Protein AF-A0A6N6WNZ3-F1 (afdb_monomer)

Organism: Escherichia coli (NCBI:txid562)

Nearest PDB structures (foldseek):
  5ke1-assembly2_B  TM=6.780E-01  e=1.765E-03  Shigella flexneri
  3ml3-assembly1_A  TM=6.765E-01  e=4.463E-03  Shigella flexneri
  3h09-assembly2_B  TM=7.340E-01  e=4.661E-02  Haemophilus influenzae
  2b0r-assembly1_A  TM=2.668E-01  e=2.395E-01  Cryptosporidium parvum

Radius of gyration: 14.8 Å; Cα contacts (8 Å, |Δi|>4): 377; chains: 1; bounding box: 39×33×38 Å

Sequence (143 aa):
LKGDVADILPYASSLWVGDGATFVTGADQDIQSIDAISSGTIDISDGTVLRLTGQDTSVALNASLFNGDDSVSDQLVMNGNTAGNTTVVVNSITGIGEPTSTGIKVVDFAADPTQFQNNAQFSLAGSGYVNMGAYDYTLVEDN

Foldseek 3Di:
DECAPVNADDLDDEAEQAAPGEYEDNAAHRHAEYHCARVGAYEDDDLYEYEYADYDEEYEYEWEAADAQPGRIYAYEYAAADAYEYEYEYDHPDHLDDHHPQGHHHYYYPYDVVHHHDHYHYAYPDPQW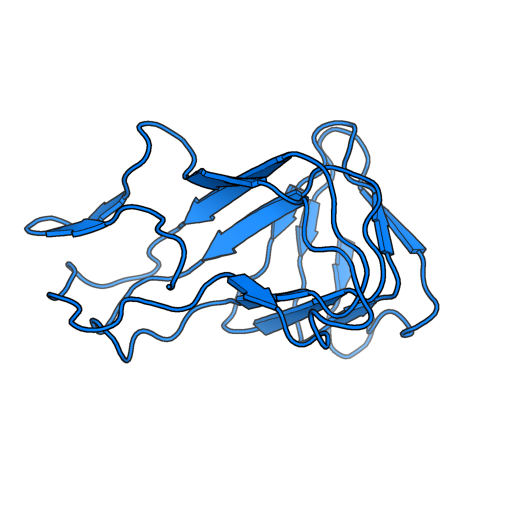DHRHPDIDHDDDDD

Secondary structure (DSSP, 8-state):
-B--TTSPPPTT-EEE--TT-EEE-SS-EEESEEE-TTT-EEE--TT-EEEES---S--EE-----SGGG----EEEE-S-EEEEEEE----SS------SS----EEE-S-TTTS-EEEEEEESTTSSEEETTEEE------

Structure (mmCIF, N/CA/C/O backbone):
data_AF-A0A6N6WNZ3-F1
#
_entry.id   AF-A0A6N6WNZ3-F1
#
loop_
_atom_site.group_PDB
_atom_site.id
_atom_site.type_symbol
_atom_site.label_atom_id
_atom_site.label_alt_id
_atom_site.label_comp_id
_atom_site.label_asym_id
_atom_site.label_entity_id
_atom_site.label_seq_id
_atom_site.pdbx_PDB_ins_code
_atom_site.Cartn_x
_atom_site.Cartn_y
_atom_site.Cartn_z
_atom_site.occupancy
_atom_site.B_iso_or_equiv
_atom_site.auth_seq_id
_atom_site.auth_comp_id
_atom_site.auth_asym_id
_atom_site.auth_atom_id
_atom_site.pdbx_PDB_model_num
ATOM 1 N N . LEU A 1 1 ? 2.891 -10.815 -15.302 1.00 82.81 1 LEU A N 1
ATOM 2 C CA . LEU A 1 1 ? 4.245 -11.210 -14.839 1.00 82.81 1 LEU A CA 1
ATOM 3 C C . LEU A 1 1 ? 4.140 -11.555 -13.359 1.00 82.81 1 LEU A C 1
ATOM 5 O O . LEU A 1 1 ? 3.363 -10.883 -12.695 1.00 82.81 1 LEU A O 1
ATOM 9 N N . LYS A 1 2 ? 4.845 -12.575 -12.859 1.00 84.56 2 LYS A N 1
ATOM 10 C CA . LYS A 1 2 ? 4.802 -12.962 -11.440 1.00 84.56 2 LYS A CA 1
ATOM 11 C C . LYS A 1 2 ? 6.222 -13.023 -10.869 1.00 84.56 2 LYS A C 1
ATOM 13 O O . LYS A 1 2 ? 7.059 -13.675 -11.481 1.00 84.56 2 LYS A O 1
ATOM 18 N N . GLY A 1 3 ? 6.486 -12.324 -9.767 1.00 77.88 3 GLY A N 1
ATOM 19 C CA . GLY A 1 3 ? 7.793 -12.251 -9.100 1.00 77.88 3 GLY A CA 1
ATOM 20 C C . GLY A 1 3 ? 8.038 -13.395 -8.110 1.00 77.88 3 GLY A C 1
ATOM 21 O O . GLY A 1 3 ? 8.374 -13.167 -6.954 1.00 77.88 3 GLY A O 1
ATOM 22 N N . ASP A 1 4 ? 7.845 -14.647 -8.520 1.00 83.31 4 ASP A N 1
ATOM 23 C CA . ASP A 1 4 ? 8.051 -15.780 -7.608 1.00 83.31 4 ASP A CA 1
ATOM 24 C C . ASP A 1 4 ? 9.523 -15.891 -7.148 1.00 83.31 4 ASP A C 1
ATOM 26 O O . ASP A 1 4 ? 10.408 -15.206 -7.649 1.00 83.31 4 ASP A O 1
ATOM 30 N N . VAL A 1 5 ? 9.834 -16.795 -6.212 1.00 73.00 5 VAL A N 1
ATOM 31 C CA . VAL A 1 5 ? 11.208 -16.981 -5.679 1.00 73.00 5 VAL A CA 1
ATOM 32 C C . VAL A 1 5 ? 12.254 -17.241 -6.780 1.00 73.00 5 VAL A C 1
ATOM 34 O O . VAL A 1 5 ? 13.430 -16.924 -6.611 1.00 73.00 5 VAL A O 1
ATOM 37 N N . ALA A 1 6 ? 11.839 -17.814 -7.913 1.00 75.94 6 ALA A N 1
ATOM 38 C CA . ALA A 1 6 ? 12.696 -18.025 -9.080 1.00 75.94 6 ALA A CA 1
ATOM 39 C C . ALA A 1 6 ? 12.898 -16.759 -9.940 1.00 75.94 6 ALA A C 1
ATOM 41 O O . ALA A 1 6 ? 13.872 -16.686 -10.684 1.00 75.94 6 ALA A O 1
ATOM 42 N N . ASP A 1 7 ? 12.008 -15.778 -9.804 1.00 77.88 7 ASP A N 1
ATOM 43 C CA . ASP A 1 7 ? 11.864 -14.583 -10.637 1.00 77.88 7 ASP A CA 1
ATOM 44 C C . ASP A 1 7 ? 11.928 -13.294 -9.791 1.00 77.88 7 ASP A C 1
ATOM 46 O O . ASP A 1 7 ? 11.251 -12.306 -10.084 1.00 77.88 7 ASP A O 1
ATOM 50 N N . ILE 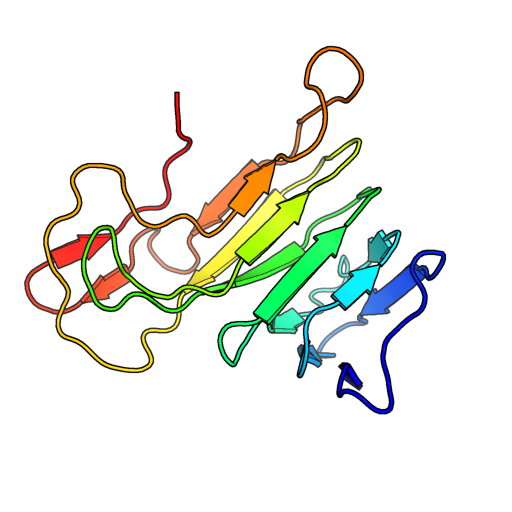A 1 8 ? 12.751 -13.290 -8.732 1.00 77.06 8 ILE A N 1
ATOM 51 C CA . ILE A 1 8 ? 13.025 -12.082 -7.940 1.00 77.06 8 ILE A CA 1
ATOM 52 C C . ILE A 1 8 ? 13.686 -11.050 -8.851 1.00 77.06 8 ILE A C 1
ATOM 54 O O . ILE A 1 8 ? 14.789 -11.265 -9.369 1.00 77.06 8 ILE A O 1
ATOM 58 N N . LEU A 1 9 ? 13.018 -9.912 -9.026 1.00 79.38 9 LEU A N 1
ATOM 59 C CA . LEU A 1 9 ? 13.578 -8.812 -9.791 1.00 79.38 9 LEU A CA 1
ATOM 60 C C . LEU A 1 9 ? 14.721 -8.170 -8.986 1.00 79.38 9 LEU A C 1
ATOM 62 O O . LEU A 1 9 ? 14.551 -7.877 -7.804 1.00 79.38 9 LEU A O 1
ATOM 66 N N . PRO A 1 10 ? 15.907 -7.958 -9.587 1.00 79.12 10 PRO A N 1
ATOM 67 C CA . PRO A 1 10 ? 17.006 -7.298 -8.895 1.00 79.12 10 PRO A CA 1
ATOM 68 C C . PRO A 1 10 ? 16.617 -5.895 -8.426 1.00 79.12 10 PRO A C 1
ATOM 70 O O . PRO A 1 10 ? 15.982 -5.162 -9.182 1.00 79.12 10 PRO A O 1
ATOM 73 N N . TYR A 1 11 ? 17.140 -5.478 -7.272 1.00 76.12 11 TYR A N 1
ATOM 74 C CA . TYR A 1 11 ? 16.967 -4.130 -6.714 1.00 76.12 11 TYR A CA 1
ATOM 75 C C . TYR A 1 11 ? 17.141 -3.001 -7.735 1.00 76.12 11 TYR A C 1
ATOM 77 O O . TYR A 1 11 ? 16.365 -2.062 -7.752 1.00 76.12 11 TYR A O 1
ATOM 85 N N . ALA A 1 12 ? 18.134 -3.085 -8.622 1.00 74.81 12 ALA A N 1
ATOM 86 C CA . ALA A 1 12 ? 18.420 -2.037 -9.607 1.00 74.81 12 ALA A CA 1
ATOM 87 C C . ALA A 1 12 ? 17.485 -2.047 -10.837 1.00 74.81 12 ALA A C 1
ATOM 89 O O . ALA A 1 12 ? 17.766 -1.376 -11.829 1.00 74.81 12 ALA A O 1
ATOM 90 N N . SER A 1 13 ? 16.425 -2.856 -10.824 1.00 79.69 13 SER A N 1
ATOM 91 C CA . SER A 1 13 ? 15.531 -3.004 -11.971 1.00 79.69 13 SER A CA 1
ATOM 92 C C . SER A 1 13 ? 14.510 -1.878 -12.027 1.00 79.69 13 SER A C 1
ATOM 94 O O . SER A 1 13 ? 13.956 -1.472 -11.008 1.00 79.69 13 SER A O 1
ATOM 96 N N . SER A 1 14 ? 14.212 -1.442 -13.247 1.00 79.62 14 SER A N 1
ATOM 97 C CA . SER A 1 14 ? 13.010 -0.675 -13.551 1.00 79.62 14 SER A CA 1
ATOM 98 C C . SER A 1 14 ? 12.039 -1.584 -14.298 1.00 79.62 14 SER A C 1
ATOM 100 O O . SER A 1 14 ? 12.420 -2.200 -15.297 1.00 79.62 14 SER A O 1
ATOM 102 N N . LEU A 1 15 ? 10.812 -1.713 -13.796 1.00 80.81 15 LEU A N 1
ATOM 103 C CA . LEU A 1 15 ? 9.771 -2.536 -14.406 1.00 80.81 15 LEU A CA 1
ATOM 104 C C . LEU A 1 15 ? 8.715 -1.645 -15.058 1.00 80.81 15 LEU A C 1
ATOM 106 O O . LEU A 1 15 ? 8.148 -0.774 -14.411 1.00 80.81 15 LEU A O 1
ATOM 110 N N . TRP A 1 16 ? 8.394 -1.915 -16.318 1.00 82.31 16 TRP A N 1
ATOM 111 C CA . TRP A 1 16 ? 7.236 -1.318 -16.975 1.00 82.31 16 TRP A CA 1
ATOM 112 C C . TRP A 1 16 ? 6.059 -2.296 -16.960 1.00 82.31 16 TRP A C 1
ATOM 114 O O . TRP A 1 16 ? 6.174 -3.427 -17.440 1.00 82.31 16 TRP A O 1
ATOM 124 N N . VAL A 1 17 ? 4.924 -1.854 -16.420 1.00 78.50 17 VAL A N 1
ATOM 125 C CA . VAL A 1 17 ? 3.651 -2.577 -16.419 1.00 78.50 17 VAL A CA 1
ATOM 126 C C . VAL A 1 17 ? 2.701 -1.846 -17.365 1.00 78.50 17 VAL A C 1
ATOM 128 O O . VAL A 1 17 ? 2.074 -0.851 -17.012 1.00 78.50 17 VAL A O 1
ATOM 131 N N . GLY A 1 18 ? 2.645 -2.334 -18.604 1.00 78.69 18 GLY A N 1
ATOM 132 C CA . GLY A 1 18 ? 1.837 -1.740 -19.669 1.00 78.69 18 GLY A CA 1
ATOM 133 C C . GLY A 1 18 ? 0.321 -1.855 -19.458 1.00 78.69 18 GLY A C 1
ATOM 134 O O . GLY A 1 18 ? -0.158 -2.471 -18.508 1.00 78.69 18 GLY A O 1
ATOM 135 N N . ASP A 1 19 ? -0.442 -1.273 -20.383 1.00 82.38 19 ASP A N 1
ATOM 136 C CA . ASP A 1 19 ? -1.910 -1.271 -20.346 1.00 82.38 19 ASP A CA 1
ATOM 137 C C . ASP A 1 19 ? -2.506 -2.683 -20.310 1.00 82.38 19 ASP A C 1
ATOM 139 O O . ASP A 1 19 ? -2.104 -3.570 -21.068 1.00 82.38 19 ASP A O 1
ATOM 143 N N . GLY A 1 20 ? -3.438 -2.894 -19.379 1.00 77.00 20 GLY A N 1
ATOM 144 C CA . GLY A 1 20 ? -4.058 -4.189 -19.096 1.00 77.00 20 GLY A CA 1
ATOM 145 C C . GLY A 1 20 ? -3.104 -5.268 -18.56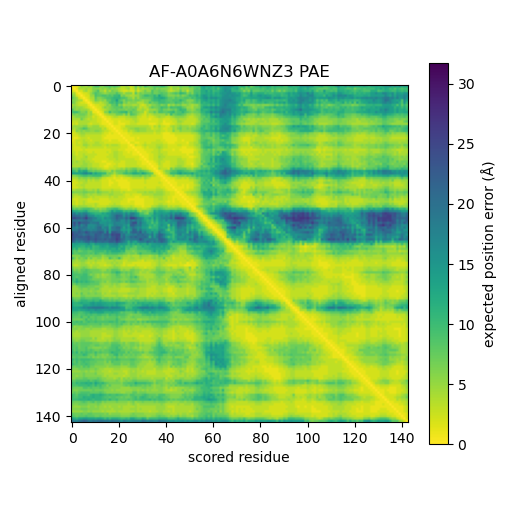7 1.00 77.00 20 GLY A C 1
ATOM 146 O O . GLY A 1 20 ? -3.531 -6.407 -18.373 1.00 77.00 20 GLY A O 1
ATOM 147 N N . ALA A 1 21 ? -1.825 -4.952 -18.339 1.00 83.12 21 ALA A N 1
ATOM 148 C CA . ALA A 1 21 ? -0.876 -5.885 -17.758 1.00 83.12 21 ALA A CA 1
ATOM 149 C C . ALA A 1 21 ? -0.975 -5.881 -16.230 1.00 83.12 21 ALA A C 1
ATOM 151 O O . ALA A 1 21 ? -1.201 -4.850 -15.594 1.00 83.12 21 ALA A O 1
ATOM 152 N N . THR A 1 22 ? -0.732 -7.050 -15.641 1.00 83.19 22 THR A N 1
ATOM 153 C CA . THR A 1 22 ? -0.646 -7.217 -14.190 1.00 83.19 22 THR A CA 1
ATOM 154 C C . THR A 1 22 ? 0.724 -7.765 -13.815 1.00 83.19 22 THR A C 1
ATOM 156 O O . THR A 1 22 ? 1.179 -8.782 -14.366 1.00 83.19 22 THR A O 1
ATOM 159 N N . PHE A 1 23 ? 1.387 -7.092 -12.879 1.00 84.69 23 PHE A N 1
ATOM 160 C CA . PHE A 1 23 ? 2.516 -7.638 -12.138 1.00 84.69 23 PHE A CA 1
ATOM 161 C C . PHE A 1 23 ? 2.023 -8.139 -10.783 1.00 84.69 23 PHE A C 1
ATOM 163 O O . PHE A 1 23 ? 1.438 -7.366 -10.039 1.00 84.69 23 PHE A O 1
ATOM 170 N N . VAL A 1 24 ? 2.248 -9.416 -10.488 1.00 85.88 24 VAL A N 1
ATOM 171 C CA . VAL A 1 24 ? 1.920 -10.039 -9.200 1.00 85.88 24 VAL A CA 1
ATOM 172 C C . VAL A 1 24 ? 3.224 -10.267 -8.447 1.00 85.88 24 VAL A C 1
ATOM 174 O O . VAL A 1 24 ? 4.152 -10.837 -9.025 1.00 85.88 24 VAL A O 1
ATOM 177 N N . THR A 1 25 ? 3.321 -9.850 -7.187 1.00 82.25 25 THR A N 1
ATOM 178 C CA . THR A 1 25 ? 4.564 -9.977 -6.410 1.00 82.25 25 THR A CA 1
ATOM 179 C C . THR A 1 25 ? 4.987 -11.427 -6.240 1.00 82.25 25 THR A C 1
ATOM 181 O O . THR A 1 25 ? 6.130 -11.715 -6.546 1.00 82.25 25 THR A O 1
ATOM 184 N N . GLY A 1 26 ? 4.107 -12.351 -5.832 1.00 83.94 26 GLY A N 1
ATOM 185 C CA . GLY A 1 26 ? 4.388 -13.798 -5.700 1.00 83.94 26 GLY A CA 1
ATOM 186 C C . GLY A 1 26 ? 5.405 -14.196 -4.610 1.00 83.94 26 GLY A C 1
ATOM 187 O O . GLY A 1 26 ? 5.341 -15.299 -4.070 1.00 83.94 26 GLY A O 1
ATOM 188 N N . ALA A 1 27 ? 6.315 -13.289 -4.265 1.00 87.19 27 ALA A N 1
ATOM 189 C CA . ALA A 1 27 ? 7.209 -13.251 -3.116 1.00 87.19 27 ALA A CA 1
ATOM 190 C C . ALA A 1 27 ? 7.560 -11.776 -2.830 1.00 87.19 27 ALA A C 1
ATOM 192 O O . ALA A 1 27 ? 7.281 -10.907 -3.659 1.00 87.19 27 ALA A O 1
ATOM 193 N N . ASP A 1 28 ? 8.205 -11.485 -1.697 1.00 89.06 28 ASP A N 1
ATOM 194 C CA . ASP A 1 28 ? 8.724 -10.140 -1.412 1.00 89.06 28 ASP A CA 1
ATOM 195 C C . ASP A 1 28 ? 9.610 -9.624 -2.556 1.00 89.06 28 ASP A C 1
ATOM 197 O O . ASP A 1 28 ? 10.534 -10.311 -2.999 1.00 89.06 28 ASP A O 1
ATOM 201 N N . GLN A 1 29 ? 9.340 -8.399 -3.009 1.00 86.31 29 GLN A N 1
ATOM 202 C CA . GLN A 1 29 ? 10.066 -7.743 -4.094 1.00 86.31 29 GLN A CA 1
ATOM 203 C C . GLN A 1 29 ? 10.762 -6.481 -3.594 1.00 86.31 29 GLN A C 1
ATOM 205 O O . GLN A 1 29 ? 10.197 -5.701 -2.826 1.00 86.31 29 GLN A O 1
ATOM 210 N N . ASP A 1 30 ? 11.974 -6.252 -4.087 1.00 87.12 30 ASP A N 1
ATOM 211 C CA . ASP A 1 30 ? 12.710 -5.005 -3.899 1.00 87.12 30 ASP A CA 1
ATOM 212 C C . ASP A 1 30 ? 13.160 -4.517 -5.276 1.00 87.12 30 ASP A C 1
ATOM 214 O O . ASP A 1 30 ? 13.956 -5.175 -5.947 1.00 87.12 30 ASP A O 1
ATOM 218 N N . ILE A 1 31 ? 12.560 -3.425 -5.745 1.00 81.69 31 ILE A N 1
ATOM 219 C CA . ILE A 1 31 ? 12.672 -2.941 -7.124 1.00 81.69 31 ILE A CA 1
ATOM 220 C C . ILE A 1 31 ? 12.956 -1.442 -7.078 1.00 81.69 31 ILE A C 1
ATOM 222 O O . ILE A 1 31 ? 12.388 -0.713 -6.270 1.00 81.69 31 ILE A O 1
ATOM 226 N N . GLN A 1 32 ? 13.821 -0.945 -7.960 1.00 79.88 32 GLN A N 1
ATOM 227 C CA . GLN A 1 32 ? 14.174 0.470 -7.960 1.00 79.88 32 GLN A CA 1
ATOM 228 C C . GLN A 1 32 ? 12.961 1.320 -8.314 1.00 79.88 32 GLN A C 1
ATOM 230 O O . GLN A 1 32 ? 12.625 2.241 -7.573 1.00 79.88 32 GLN A O 1
ATOM 235 N N . SER A 1 33 ? 12.311 1.008 -9.434 1.00 76.50 33 SER A N 1
ATOM 236 C CA . SER A 1 33 ? 11.135 1.734 -9.900 1.00 76.50 33 SER A CA 1
ATOM 237 C C . SER A 1 33 ? 10.176 0.840 -10.674 1.00 76.50 33 SER A C 1
ATOM 239 O O . SER A 1 33 ? 10.579 -0.113 -11.347 1.00 76.50 33 SER A O 1
ATOM 241 N N . ILE A 1 34 ? 8.891 1.176 -10.602 1.00 77.69 34 ILE A N 1
ATOM 242 C CA . ILE A 1 34 ? 7.857 0.595 -11.454 1.00 77.69 34 ILE A CA 1
ATOM 243 C C . ILE A 1 34 ? 7.111 1.732 -12.138 1.00 77.69 34 ILE A C 1
ATOM 245 O O . ILE A 1 34 ? 6.692 2.682 -11.481 1.00 77.69 34 ILE A O 1
ATOM 249 N N . ASP A 1 35 ? 6.946 1.616 -13.448 1.00 75.69 35 ASP A N 1
ATOM 250 C CA . ASP A 1 35 ? 6.108 2.491 -14.256 1.00 75.69 35 ASP A CA 1
ATOM 251 C C . ASP A 1 35 ? 4.827 1.739 -14.645 1.00 75.69 35 ASP A C 1
ATOM 253 O O . ASP A 1 35 ? 4.880 0.750 -15.380 1.00 75.69 35 ASP A O 1
ATOM 257 N N . ALA A 1 36 ? 3.683 2.209 -14.141 1.00 69.62 36 ALA A N 1
ATOM 258 C CA . ALA A 1 36 ? 2.355 1.664 -14.419 1.00 69.62 36 ALA A CA 1
ATOM 259 C C . ALA A 1 36 ? 1.384 2.713 -15.010 1.00 69.62 36 ALA A C 1
ATOM 261 O O . ALA A 1 36 ? 0.165 2.527 -14.968 1.00 69.62 36 ALA A O 1
ATOM 262 N N . ILE A 1 37 ? 1.897 3.813 -15.591 1.00 62.84 37 ILE A N 1
ATOM 263 C CA . ILE A 1 37 ? 1.098 4.979 -16.039 1.00 62.84 37 ILE A CA 1
ATOM 264 C C . ILE A 1 37 ? -0.014 4.667 -17.033 1.00 62.84 37 ILE A C 1
ATOM 266 O O . ILE A 1 37 ? -0.966 5.433 -17.161 1.00 62.84 37 ILE A O 1
ATOM 270 N N . SER A 1 38 ? 0.102 3.564 -17.764 1.00 64.38 38 SER A N 1
ATOM 271 C CA . SER A 1 38 ? -0.859 3.167 -18.782 1.00 64.38 38 SER A CA 1
ATOM 272 C C . SER A 1 38 ? -1.979 2.289 -18.223 1.00 64.38 38 SER A C 1
ATOM 274 O O . SER A 1 38 ? -2.465 1.438 -18.946 1.00 64.38 38 SER A O 1
ATOM 276 N N . SER A 1 39 ? -2.394 2.466 -16.965 1.00 66.06 39 SER A N 1
ATOM 277 C CA . SER A 1 39 ? -3.361 1.584 -16.273 1.00 66.06 39 SER A CA 1
ATOM 278 C C . SER A 1 39 ? -2.834 0.168 -16.003 1.00 66.06 39 SER A C 1
ATOM 280 O O . SER A 1 39 ? -3.610 -0.784 -15.886 1.00 66.06 39 SER A O 1
ATOM 282 N N . GLY A 1 40 ? -1.512 0.015 -15.898 1.00 67.19 40 GLY A N 1
ATOM 283 C CA . GLY A 1 40 ? -0.913 -1.222 -15.410 1.00 67.19 40 GLY A CA 1
ATOM 284 C C . GLY A 1 40 ? -1.336 -1.490 -13.966 1.00 67.19 40 GLY A C 1
ATOM 285 O O . GLY A 1 40 ? -1.514 -0.565 -13.175 1.00 67.19 40 GLY A O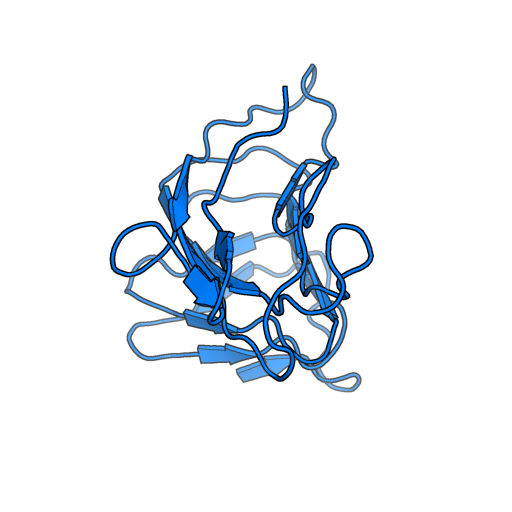 1
ATOM 286 N N . THR A 1 41 ? -1.517 -2.758 -13.608 1.00 74.00 41 THR A N 1
ATOM 287 C CA . THR A 1 41 ? -1.908 -3.154 -12.247 1.00 74.00 41 THR A CA 1
ATOM 288 C C . THR A 1 41 ? -0.743 -3.819 -11.530 1.00 74.00 41 THR A C 1
ATOM 290 O O . THR A 1 41 ? -0.097 -4.710 -12.086 1.00 74.00 41 THR A O 1
ATOM 293 N N . ILE A 1 42 ? -0.503 -3.419 -10.283 1.00 80.19 42 ILE A N 1
ATOM 294 C CA . ILE A 1 42 ? 0.394 -4.130 -9.376 1.00 80.19 42 ILE A CA 1
ATOM 295 C C . ILE A 1 42 ? -0.472 -4.833 -8.336 1.00 80.19 42 ILE A C 1
ATOM 297 O O . ILE A 1 42 ? -1.237 -4.206 -7.609 1.00 80.19 42 ILE A O 1
ATOM 301 N N . ASP A 1 43 ? -0.371 -6.150 -8.313 1.00 81.19 43 ASP A N 1
ATOM 302 C CA . ASP A 1 43 ? -1.053 -7.021 -7.376 1.00 81.19 43 ASP A CA 1
ATOM 303 C C . ASP A 1 43 ? -0.044 -7.478 -6.322 1.00 81.19 43 ASP A C 1
ATOM 305 O O . ASP A 1 43 ? 0.839 -8.296 -6.594 1.00 81.19 43 ASP A O 1
ATOM 309 N N . ILE A 1 44 ? -0.138 -6.878 -5.136 1.00 81.56 44 ILE A N 1
ATOM 310 C CA . ILE A 1 44 ? 0.573 -7.360 -3.956 1.00 81.56 44 ILE A CA 1
ATOM 311 C C . ILE A 1 44 ? -0.389 -8.306 -3.249 1.00 81.56 44 ILE A C 1
ATOM 313 O O . ILE A 1 44 ? -1.441 -7.876 -2.777 1.00 81.56 44 ILE A O 1
ATOM 317 N N . SER A 1 45 ? -0.045 -9.587 -3.250 1.00 76.94 45 SER A N 1
ATOM 318 C CA . SER A 1 45 ? -0.872 -10.655 -2.697 1.00 76.94 45 SER A CA 1
ATOM 319 C C . SER A 1 45 ? -0.041 -11.602 -1.840 1.00 76.94 45 SER A C 1
ATOM 321 O O . SER A 1 45 ? 1.190 -11.543 -1.830 1.00 76.94 45 SER A O 1
ATOM 323 N N . ASP A 1 46 ? -0.722 -12.534 -1.175 1.00 78.75 46 ASP A N 1
ATOM 324 C CA . ASP A 1 46 ? -0.115 -13.622 -0.399 1.00 78.75 46 ASP A CA 1
ATOM 325 C C . ASP A 1 46 ? 0.709 -13.157 0.821 1.00 78.75 46 ASP A C 1
ATOM 327 O O . ASP A 1 46 ? 1.556 -13.899 1.321 1.00 78.75 46 ASP A O 1
ATOM 331 N N . GLY A 1 47 ? 0.433 -11.954 1.340 1.00 77.00 47 GLY A N 1
ATOM 332 C CA . GLY A 1 47 ? 1.108 -11.386 2.509 1.00 77.00 47 GLY A CA 1
ATOM 333 C C . GLY A 1 47 ? 2.521 -10.898 2.196 1.00 77.00 47 GLY A C 1
ATOM 334 O O . GLY A 1 47 ? 3.405 -10.992 3.047 1.00 77.00 47 GLY A O 1
ATOM 335 N N . THR A 1 48 ? 2.747 -10.438 0.967 1.00 83.50 48 THR A N 1
ATOM 336 C CA . THR A 1 48 ? 4.067 -10.020 0.486 1.00 83.50 48 THR A CA 1
ATOM 337 C C . THR A 1 48 ? 4.286 -8.521 0.656 1.00 83.50 48 THR A C 1
ATOM 339 O O . THR A 1 48 ? 3.359 -7.724 0.828 1.00 83.50 48 THR A O 1
ATOM 342 N N . VAL A 1 49 ? 5.556 -8.125 0.598 1.00 83.94 49 VAL A N 1
ATOM 343 C CA . VAL A 1 49 ? 5.971 -6.723 0.620 1.00 83.94 49 VAL A CA 1
ATOM 344 C C . VAL A 1 49 ? 6.617 -6.341 -0.705 1.00 83.94 49 VAL A C 1
ATOM 346 O O . VAL A 1 49 ? 7.558 -6.993 -1.160 1.00 83.94 49 VAL A O 1
ATOM 349 N N . LEU A 1 50 ? 6.168 -5.227 -1.284 1.00 84.50 50 LEU A N 1
ATOM 350 C CA . LEU A 1 50 ? 6.859 -4.558 -2.385 1.00 84.50 50 LEU A CA 1
ATOM 351 C C . LEU A 1 50 ? 7.594 -3.325 -1.858 1.00 84.50 50 LEU A C 1
ATOM 353 O O . LEU A 1 50 ? 6.969 -2.410 -1.321 1.00 84.50 50 LEU A O 1
ATOM 357 N N . ARG A 1 51 ? 8.916 -3.284 -2.040 1.00 84.69 51 ARG A N 1
ATOM 358 C CA . ARG A 1 51 ? 9.772 -2.141 -1.698 1.00 84.69 51 ARG A CA 1
ATOM 359 C C . ARG A 1 51 ? 10.198 -1.401 -2.961 1.00 84.69 51 ARG A C 1
ATOM 361 O O . ARG A 1 51 ? 10.712 -2.027 -3.885 1.00 84.69 51 ARG A O 1
ATOM 368 N N . LEU A 1 52 ? 9.987 -0.083 -2.984 1.00 80.25 52 LEU A N 1
ATOM 369 C CA . LEU A 1 52 ? 10.377 0.806 -4.085 1.00 80.25 52 LEU A CA 1
ATOM 370 C C . LEU A 1 52 ? 11.332 1.896 -3.598 1.00 80.25 52 LEU A C 1
ATOM 372 O O . LEU A 1 52 ? 11.063 2.515 -2.573 1.00 80.25 52 LEU A O 1
ATOM 376 N N . THR A 1 53 ? 12.418 2.179 -4.327 1.00 66.38 53 THR A N 1
ATOM 377 C CA . THR A 1 53 ? 13.403 3.223 -3.941 1.00 66.38 53 THR A CA 1
ATOM 378 C C . THR A 1 53 ? 13.368 4.495 -4.782 1.00 66.38 53 THR A C 1
ATOM 380 O O . THR A 1 53 ? 13.987 5.497 -4.427 1.00 66.38 53 THR A O 1
ATOM 383 N N . GLY A 1 54 ? 12.592 4.508 -5.861 1.00 57.69 54 GLY A N 1
ATOM 384 C CA . GLY A 1 54 ? 12.262 5.713 -6.606 1.00 57.69 54 GLY A CA 1
ATOM 385 C C . GLY A 1 54 ? 10.959 5.536 -7.368 1.00 57.69 54 GLY A C 1
ATOM 386 O O . GLY A 1 54 ? 10.775 4.555 -8.086 1.00 57.69 54 GLY A O 1
ATOM 387 N N . GLN A 1 55 ? 10.050 6.496 -7.231 1.00 63.50 55 GLN A N 1
ATOM 388 C CA . GLN A 1 55 ? 8.814 6.498 -7.998 1.00 63.50 55 GLN A CA 1
ATOM 389 C C . GLN A 1 55 ? 8.599 7.865 -8.626 1.00 63.50 55 GLN A C 1
ATOM 391 O O . GLN A 1 55 ? 8.570 8.883 -7.939 1.00 63.50 55 GLN A O 1
ATOM 396 N N . ASP A 1 56 ? 8.413 7.854 -9.941 1.00 46.34 56 ASP A N 1
ATOM 397 C CA . ASP A 1 56 ? 8.053 9.028 -10.725 1.00 46.34 56 ASP A CA 1
ATOM 398 C C . ASP A 1 56 ? 6.828 8.693 -11.586 1.00 46.34 56 ASP A C 1
ATOM 400 O O . ASP A 1 56 ? 6.897 8.835 -12.801 1.00 46.34 56 ASP A O 1
ATOM 404 N N . THR A 1 57 ? 5.770 8.111 -10.975 1.00 48.12 57 THR A N 1
ATOM 405 C CA . THR A 1 57 ? 4.362 8.023 -11.461 1.00 48.12 57 THR A CA 1
ATOM 406 C C . THR A 1 57 ? 3.468 6.979 -10.741 1.00 48.12 57 THR A C 1
ATOM 408 O O . THR A 1 57 ? 3.949 6.068 -10.080 1.00 48.12 57 THR A O 1
ATOM 411 N N . SER A 1 58 ? 2.142 7.150 -10.899 1.00 46.38 58 SER A N 1
ATOM 412 C CA . SER A 1 58 ? 0.968 6.416 -10.365 1.00 46.38 58 SER A CA 1
ATOM 413 C C . SER A 1 58 ? 1.074 4.883 -10.247 1.00 46.38 58 SER A C 1
ATOM 415 O O . SER A 1 58 ? 1.334 4.207 -11.238 1.00 46.38 58 SER A O 1
ATOM 417 N N . VAL A 1 59 ? 0.744 4.325 -9.071 1.00 52.69 59 VAL A N 1
ATOM 418 C CA . VAL A 1 59 ? 0.683 2.870 -8.789 1.00 52.69 59 VAL A CA 1
ATOM 419 C C . VAL A 1 59 ? -0.742 2.442 -8.383 1.00 52.69 59 VAL A C 1
ATOM 421 O O . VAL A 1 59 ? -1.521 3.240 -7.866 1.00 52.69 59 VAL A O 1
ATOM 424 N N . ALA A 1 60 ? -1.114 1.185 -8.630 1.00 44.06 60 ALA A N 1
ATOM 425 C CA . ALA A 1 60 ? -2.290 0.543 -8.036 1.00 44.06 60 ALA A CA 1
ATOM 426 C C . ALA A 1 60 ? -1.823 -0.519 -7.029 1.00 44.06 60 ALA A C 1
ATOM 428 O O . ALA A 1 60 ? -0.857 -1.208 -7.327 1.00 44.06 60 ALA A O 1
ATOM 429 N N . LEU A 1 61 ? -2.457 -0.641 -5.860 1.00 50.03 61 LEU A N 1
ATOM 430 C CA . LEU A 1 61 ? -2.084 -1.609 -4.810 1.00 50.03 61 LEU A CA 1
ATOM 431 C C . LEU A 1 61 ? -3.269 -2.483 -4.422 1.00 50.03 61 LEU A C 1
ATOM 433 O O . LEU A 1 61 ? -4.388 -1.994 -4.493 1.00 50.03 61 LEU A O 1
ATOM 437 N N . ASN A 1 62 ? -3.018 -3.707 -3.953 1.00 44.84 62 ASN A N 1
ATOM 438 C CA . ASN A 1 62 ? -3.997 -4.570 -3.287 1.00 44.84 62 ASN A CA 1
ATOM 439 C C . ASN A 1 62 ? -3.632 -4.706 -1.796 1.00 44.84 62 ASN A C 1
ATOM 441 O O . ASN A 1 62 ? -2.450 -4.768 -1.470 1.00 44.84 62 ASN A O 1
ATOM 445 N N . ALA A 1 63 ? -4.618 -4.746 -0.894 1.00 38.69 63 ALA A N 1
ATOM 446 C CA . ALA A 1 63 ? -4.403 -5.085 0.519 1.00 38.69 63 ALA A CA 1
ATOM 447 C C . ALA A 1 63 ? -5.497 -6.009 1.073 1.00 38.69 63 ALA A C 1
ATOM 449 O O . ALA A 1 63 ? -6.643 -5.953 0.629 1.00 38.69 63 ALA A O 1
ATOM 450 N N . SER A 1 64 ? -5.148 -6.818 2.073 1.00 44.19 64 SER A N 1
ATOM 451 C CA . SER A 1 64 ? -6.022 -7.764 2.780 1.00 44.19 64 SER A CA 1
ATOM 452 C C . SER A 1 64 ? -6.309 -7.272 4.213 1.00 44.19 64 SER A C 1
ATOM 454 O O . SER A 1 64 ? -5.375 -6.925 4.928 1.00 44.19 64 SER A O 1
ATOM 456 N N . LEU A 1 65 ? -7.584 -7.214 4.645 1.00 48.00 65 LEU A N 1
ATOM 457 C CA . LEU A 1 65 ? -8.019 -6.658 5.952 1.00 48.00 65 LEU A CA 1
ATOM 458 C C . LEU A 1 65 ? -8.821 -7.687 6.782 1.00 48.00 65 LEU A C 1
ATOM 460 O O . LEU A 1 65 ? -9.900 -8.087 6.341 1.00 48.00 65 LEU A O 1
ATOM 464 N N . PHE A 1 66 ? -8.332 -8.117 7.959 1.00 48.03 66 PHE A N 1
ATOM 465 C CA . PHE A 1 66 ? -8.835 -9.327 8.651 1.00 48.03 66 PHE A CA 1
ATOM 466 C C . PHE A 1 66 ? -8.995 -9.286 10.189 1.00 48.03 66 PHE A C 1
ATOM 468 O O . PHE A 1 66 ? -10.016 -9.760 10.671 1.00 48.03 66 PHE A O 1
ATOM 475 N N . ASN A 1 67 ? -8.029 -8.780 10.965 1.00 54.75 67 ASN A N 1
ATOM 476 C CA . ASN A 1 67 ? -7.933 -8.912 12.436 1.00 54.75 67 ASN A CA 1
ATOM 477 C C . ASN A 1 67 ? -7.810 -7.553 13.163 1.00 54.75 67 ASN A C 1
ATOM 479 O O . ASN A 1 67 ? -6.961 -7.388 14.040 1.00 54.75 67 ASN A O 1
ATOM 483 N N . GLY A 1 68 ? -8.575 -6.537 12.755 1.00 67.06 68 GLY A N 1
ATOM 484 C CA . GLY A 1 68 ? -8.435 -5.195 13.337 1.00 67.06 68 GLY A CA 1
ATOM 485 C C . GLY A 1 68 ? -7.019 -4.658 13.112 1.00 67.06 68 GLY A C 1
ATOM 486 O O . GLY A 1 68 ? -6.505 -4.786 12.003 1.00 67.06 68 GLY A O 1
ATOM 487 N N . ASP A 1 69 ? -6.375 -4.097 14.137 1.00 77.44 69 ASP A N 1
ATOM 488 C CA . ASP A 1 69 ? -5.002 -3.565 14.028 1.00 77.44 69 ASP A CA 1
ATOM 489 C C . ASP A 1 69 ? -3.954 -4.651 13.701 1.00 77.44 69 ASP A C 1
ATOM 491 O O . ASP A 1 69 ? -2.967 -4.371 13.025 1.00 77.44 69 ASP A O 1
ATOM 495 N N . ASP A 1 70 ? -4.200 -5.905 14.099 1.00 78.50 70 ASP A N 1
ATOM 496 C CA . ASP A 1 70 ? -3.313 -7.054 13.850 1.00 78.50 70 ASP A CA 1
ATOM 497 C C . ASP A 1 70 ? -3.635 -7.768 12.521 1.00 78.50 70 ASP A C 1
ATOM 499 O O . ASP A 1 70 ? -3.243 -8.920 12.287 1.00 78.50 70 ASP A O 1
ATOM 503 N N . SER A 1 71 ? -4.410 -7.122 11.641 1.00 78.31 71 SER A N 1
ATOM 504 C CA . SER A 1 71 ? -4.679 -7.648 10.303 1.00 78.31 71 SER A CA 1
ATOM 505 C C . SER A 1 71 ? -3.372 -7.861 9.556 1.00 78.31 71 SER A C 1
ATOM 507 O O . SER A 1 71 ? -2.605 -6.923 9.355 1.00 78.31 71 SER A O 1
ATOM 509 N N . VAL A 1 72 ? -3.156 -9.083 9.072 1.00 77.56 72 VAL A N 1
ATOM 510 C CA . VAL A 1 72 ? -2.096 -9.327 8.095 1.00 77.56 72 VAL A CA 1
ATOM 511 C C . VAL A 1 72 ? -2.528 -8.701 6.773 1.00 77.56 72 VAL A C 1
ATOM 513 O O . VAL A 1 72 ? -3.528 -9.119 6.181 1.00 77.56 72 VAL A O 1
ATOM 516 N N . SER A 1 73 ? -1.762 -7.710 6.333 1.00 79.75 73 SER A N 1
ATOM 517 C CA . SER A 1 73 ? -1.937 -6.998 5.076 1.00 79.75 73 SER A CA 1
ATOM 518 C C . SER A 1 73 ? -0.681 -7.105 4.219 1.00 79.75 73 SER A C 1
ATOM 520 O O . SER A 1 73 ? 0.450 -7.103 4.712 1.00 79.75 73 SER A O 1
ATOM 522 N N . ASP A 1 74 ? -0.903 -7.154 2.913 1.00 82.62 74 ASP A N 1
ATOM 523 C CA . ASP A 1 74 ? 0.104 -6.790 1.928 1.00 82.62 74 ASP A CA 1
ATOM 524 C C . ASP A 1 74 ? 0.500 -5.314 2.104 1.00 82.62 74 ASP A C 1
ATOM 526 O O . ASP A 1 74 ? -0.331 -4.476 2.477 1.00 82.62 74 ASP A O 1
ATOM 530 N N . GLN A 1 75 ? 1.773 -4.991 1.855 1.00 85.62 75 GLN A N 1
ATOM 531 C CA . GLN A 1 75 ? 2.299 -3.639 2.065 1.00 85.62 75 GLN A CA 1
ATOM 532 C C . GLN A 1 75 ? 3.099 -3.129 0.868 1.00 85.62 75 GLN A C 1
ATOM 534 O O . GLN A 1 75 ? 4.013 -3.795 0.372 1.00 85.62 75 GLN A O 1
ATOM 539 N N . LEU A 1 76 ? 2.809 -1.886 0.472 1.00 84.62 76 LEU A N 1
ATOM 540 C CA . LEU A 1 76 ? 3.726 -1.073 -0.321 1.00 84.62 76 LEU A CA 1
ATOM 541 C C . LEU A 1 76 ? 4.632 -0.280 0.615 1.00 84.62 76 LEU A C 1
ATOM 543 O O . LEU A 1 76 ? 4.151 0.518 1.415 1.00 84.62 76 LEU A O 1
ATOM 547 N N . VAL A 1 77 ? 5.941 -0.434 0.456 1.00 86.19 77 VAL A N 1
ATOM 548 C CA . VAL A 1 77 ? 6.933 0.333 1.206 1.00 86.19 77 VAL A CA 1
ATOM 549 C C . VAL A 1 77 ? 7.724 1.219 0.255 1.00 86.19 77 VAL A C 1
ATOM 551 O O . VAL A 1 77 ? 8.385 0.751 -0.672 1.00 86.19 77 VAL A O 1
ATOM 554 N N . MET A 1 78 ? 7.688 2.514 0.529 1.00 82.56 78 MET A N 1
ATOM 555 C CA . MET A 1 78 ? 8.338 3.556 -0.247 1.00 82.56 78 MET A CA 1
ATOM 556 C C . MET A 1 78 ? 9.621 4.013 0.447 1.00 82.56 78 MET A C 1
ATOM 558 O O . MET A 1 78 ? 9.604 4.457 1.594 1.00 82.56 78 MET A O 1
ATOM 562 N N . ASN A 1 79 ? 10.749 3.921 -0.246 1.00 78.88 79 ASN A N 1
ATOM 563 C CA . ASN A 1 79 ? 12.084 4.181 0.284 1.00 78.88 79 ASN A CA 1
ATOM 564 C C . ASN A 1 79 ? 12.889 5.116 -0.641 1.00 78.88 79 ASN A C 1
ATOM 566 O O . ASN A 1 79 ? 13.999 4.804 -1.069 1.00 78.88 79 ASN A O 1
ATOM 570 N N . GLY A 1 80 ? 12.297 6.265 -0.974 1.00 77.81 80 GLY A N 1
ATOM 571 C CA . GLY A 1 80 ? 12.935 7.342 -1.728 1.00 77.81 80 GLY A CA 1
ATOM 572 C C . GLY A 1 80 ? 11.972 8.492 -2.012 1.00 77.81 80 GLY A C 1
ATOM 573 O O . GLY A 1 80 ? 10.973 8.650 -1.313 1.00 77.81 80 GLY A O 1
ATOM 574 N N . ASN A 1 81 ? 12.266 9.288 -3.045 1.00 75.69 81 ASN A N 1
ATOM 575 C CA . ASN A 1 81 ? 11.344 10.328 -3.507 1.00 75.69 81 ASN A CA 1
ATOM 576 C C . ASN A 1 81 ? 10.089 9.696 -4.124 1.00 75.69 81 ASN A C 1
ATOM 578 O O . ASN A 1 81 ? 10.194 8.749 -4.910 1.00 75.69 81 ASN A O 1
ATOM 582 N N . THR A 1 82 ? 8.924 10.249 -3.793 1.00 76.44 82 THR A N 1
ATOM 583 C CA . THR A 1 82 ? 7.620 9.767 -4.260 1.00 76.44 82 THR A CA 1
ATOM 584 C C . THR A 1 82 ? 6.776 10.926 -4.790 1.00 76.44 82 THR A C 1
ATOM 586 O O . THR A 1 82 ? 6.800 12.034 -4.249 1.00 76.44 82 THR A O 1
ATOM 589 N N . ALA A 1 83 ? 6.012 10.681 -5.854 1.00 75.38 83 ALA A N 1
ATOM 590 C CA . ALA A 1 83 ? 5.094 11.652 -6.441 1.00 75.38 83 ALA A CA 1
ATOM 591 C C . ALA A 1 83 ? 3.956 10.956 -7.204 1.00 75.38 83 ALA A C 1
ATOM 593 O O . ALA A 1 83 ? 4.055 9.786 -7.575 1.00 75.38 83 ALA A O 1
ATOM 594 N N . GLY A 1 84 ? 2.888 11.706 -7.485 1.00 74.62 84 GLY A N 1
ATOM 595 C CA . GLY A 1 84 ? 1.747 11.236 -8.275 1.00 74.62 84 GLY A CA 1
ATOM 596 C C . GLY A 1 84 ? 0.621 10.641 -7.432 1.00 74.62 84 GLY A C 1
ATOM 597 O O . GLY A 1 84 ? 0.642 10.694 -6.206 1.00 74.62 84 GLY A O 1
ATOM 598 N N . ASN A 1 85 ? -0.400 10.113 -8.101 1.00 75.50 85 ASN A N 1
ATOM 599 C CA . ASN A 1 85 ? -1.600 9.578 -7.462 1.00 75.50 85 ASN A CA 1
ATOM 600 C C . ASN A 1 85 ? -1.597 8.053 -7.534 1.00 75.50 85 ASN A C 1
ATOM 602 O O . ASN A 1 85 ? -1.412 7.505 -8.609 1.00 75.50 85 ASN A O 1
ATOM 606 N N . THR A 1 86 ? -1.865 7.380 -6.424 1.00 76.31 86 THR A N 1
ATOM 607 C CA . THR A 1 86 ? -1.980 5.924 -6.331 1.00 76.31 86 THR A CA 1
ATOM 608 C C . THR A 1 86 ? -3.402 5.572 -5.913 1.00 76.31 86 THR A C 1
ATOM 610 O O . THR A 1 86 ? -3.932 6.116 -4.940 1.00 76.31 86 THR A O 1
ATOM 613 N N . THR A 1 87 ? -4.039 4.659 -6.648 1.00 78.62 87 THR A N 1
ATOM 614 C CA . THR A 1 87 ? -5.341 4.103 -6.250 1.00 78.62 87 THR A CA 1
ATOM 615 C C . THR A 1 87 ? -5.118 2.769 -5.550 1.00 78.62 87 THR A C 1
ATOM 617 O O . THR A 1 87 ? -4.654 1.808 -6.154 1.00 78.62 87 THR A O 1
ATOM 620 N N . VAL A 1 88 ? -5.445 2.705 -4.267 1.00 81.00 88 VAL A N 1
ATOM 621 C CA . VAL A 1 88 ? -5.338 1.506 -3.441 1.00 81.00 88 VAL A CA 1
ATOM 622 C C . VAL A 1 88 ? -6.650 0.742 -3.541 1.00 81.00 88 VAL A C 1
ATOM 624 O O . VAL A 1 88 ? -7.700 1.214 -3.113 1.00 81.00 88 VAL A O 1
ATOM 627 N N . VAL A 1 89 ? -6.601 -0.440 -4.131 1.00 80.12 89 VAL A N 1
ATOM 628 C CA . VAL A 1 89 ? -7.656 -1.443 -4.048 1.00 80.12 89 VAL A CA 1
ATOM 629 C C . VAL A 1 89 ? -7.385 -2.283 -2.806 1.00 80.12 89 VAL A C 1
ATOM 631 O O . VAL A 1 89 ? -6.250 -2.537 -2.421 1.00 80.12 89 VAL A O 1
ATOM 634 N N . VAL A 1 90 ? -8.435 -2.698 -2.120 1.00 80.88 90 VAL A N 1
ATOM 635 C CA . VAL A 1 90 ? -8.305 -3.522 -0.925 1.00 80.88 90 VAL A CA 1
ATOM 636 C C . VAL A 1 90 ? -9.297 -4.657 -1.063 1.00 80.88 90 VAL A C 1
ATOM 638 O O . VAL A 1 90 ? -10.505 -4.435 -1.127 1.00 80.88 90 VAL A O 1
ATOM 641 N N . ASN A 1 91 ? -8.767 -5.870 -1.157 1.00 76.50 91 ASN A N 1
ATOM 642 C CA . ASN A 1 91 ? -9.528 -7.091 -1.331 1.00 76.50 91 ASN A CA 1
ATOM 643 C C . ASN A 1 91 ? -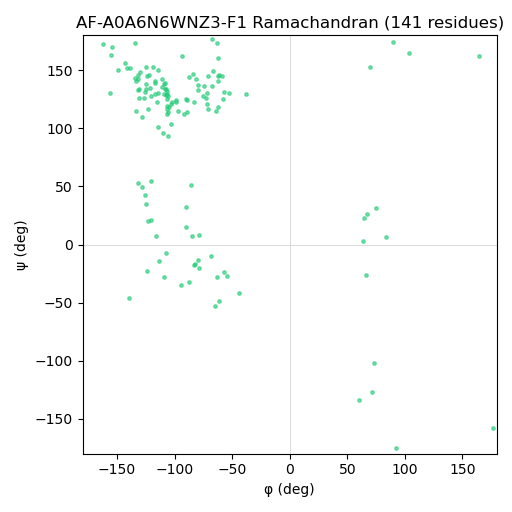9.500 -7.857 -0.012 1.00 76.50 91 ASN A C 1
ATOM 645 O O . ASN A 1 91 ? -8.464 -8.377 0.395 1.00 76.50 91 ASN A O 1
ATOM 649 N N . SER A 1 92 ? -10.644 -7.968 0.658 1.00 73.25 92 SER A N 1
ATOM 650 C CA . SER A 1 92 ? -10.733 -8.882 1.792 1.00 73.25 92 SER A CA 1
ATOM 651 C C . SER A 1 92 ? -10.761 -10.327 1.300 1.00 73.25 92 SER A C 1
ATOM 653 O O . SER A 1 92 ? -11.588 -10.696 0.466 1.00 73.25 92 SER A O 1
ATOM 655 N N . ILE A 1 93 ? -9.847 -11.142 1.819 1.00 67.50 93 ILE A N 1
ATOM 656 C CA . ILE A 1 93 ? -9.745 -12.564 1.481 1.00 67.50 93 ILE A CA 1
ATOM 657 C C . ILE A 1 93 ? -10.662 -13.396 2.417 1.00 67.50 93 ILE A C 1
ATOM 659 O O . ILE A 1 93 ? -11.236 -14.388 1.973 1.00 67.50 93 ILE A O 1
ATOM 663 N N . THR A 1 94 ? -10.868 -12.979 3.679 1.00 68.88 94 THR A N 1
ATOM 664 C CA . THR A 1 94 ? -11.816 -13.507 4.688 1.00 68.88 94 THR A CA 1
ATOM 665 C C . THR A 1 94 ? -12.029 -12.478 5.828 1.00 68.88 94 THR A C 1
ATOM 667 O O . THR A 1 94 ? -11.324 -11.477 5.906 1.00 68.88 94 THR A O 1
ATOM 670 N N . GLY A 1 95 ? -12.972 -12.737 6.745 1.00 67.44 95 GLY A N 1
ATOM 671 C CA . GLY A 1 95 ? -13.259 -11.884 7.909 1.00 67.44 95 GLY A CA 1
ATOM 672 C C . GLY A 1 95 ? -14.523 -11.037 7.735 1.00 67.44 95 GLY A C 1
ATOM 673 O O . GLY A 1 95 ? -15.060 -10.915 6.638 1.00 67.44 95 GLY A O 1
ATOM 674 N N . ILE A 1 96 ? -15.034 -10.485 8.837 1.00 76.50 96 ILE A N 1
ATOM 675 C CA . ILE A 1 96 ? -16.219 -9.599 8.863 1.00 76.50 96 ILE A CA 1
ATOM 676 C C . ILE A 1 96 ? -15.881 -8.214 9.432 1.00 76.50 96 ILE A C 1
ATOM 678 O O . ILE A 1 96 ? -16.760 -7.526 9.942 1.00 76.50 96 ILE A O 1
ATOM 682 N N . GLY A 1 97 ? -14.597 -7.847 9.395 1.00 78.12 97 GLY A N 1
ATOM 683 C CA . GLY A 1 97 ? -14.079 -6.629 10.009 1.00 78.12 97 GLY A CA 1
ATOM 684 C C . GLY A 1 97 ? -14.076 -6.657 11.544 1.00 78.12 97 GLY A C 1
ATOM 685 O O . GLY A 1 97 ? -14.881 -7.323 12.191 1.00 78.12 97 GLY A O 1
ATOM 686 N N . GLU A 1 98 ? -13.155 -5.890 12.116 1.00 85.94 98 GLU A N 1
ATOM 687 C CA . GLU A 1 98 ? -13.026 -5.573 13.540 1.00 85.94 98 GLU A CA 1
ATOM 688 C C . GLU A 1 98 ? -12.603 -4.103 13.723 1.00 85.94 98 GLU A C 1
ATOM 690 O O . GLU A 1 98 ? -11.933 -3.536 12.852 1.00 85.94 98 GLU A O 1
ATOM 695 N N . PRO A 1 99 ? -12.966 -3.449 14.838 1.00 88.44 99 PRO A N 1
ATOM 696 C CA . PRO A 1 99 ? -12.551 -2.074 15.078 1.00 88.44 99 PRO A CA 1
ATOM 697 C C . PRO A 1 99 ? -11.022 -1.973 15.180 1.00 88.44 99 PRO A C 1
ATOM 699 O O . PRO A 1 99 ? -10.373 -2.822 15.786 1.00 88.44 99 PRO A O 1
ATOM 702 N N . THR A 1 100 ? -10.463 -0.904 14.619 1.00 89.56 100 THR A N 1
ATOM 703 C CA . THR A 1 100 ? -9.030 -0.576 14.674 1.00 89.56 100 THR A CA 1
ATOM 704 C C . THR A 1 100 ? -8.799 0.625 15.585 1.00 89.56 100 THR A C 1
ATOM 706 O O . THR A 1 100 ? -9.559 1.594 15.520 1.00 89.56 100 THR A O 1
ATOM 709 N N . SER A 1 101 ? -7.750 0.597 16.403 1.00 89.94 101 SER A N 1
ATOM 710 C CA . SER A 1 101 ? -7.288 1.742 17.191 1.00 89.94 101 SER A CA 1
ATOM 711 C C . SER A 1 101 ? -6.189 2.533 16.483 1.00 89.94 101 SER A C 1
ATOM 713 O O . SER A 1 101 ? -6.131 3.749 16.650 1.00 89.94 101 SER A O 1
ATOM 715 N N . THR A 1 102 ? -5.311 1.861 15.739 1.00 88.56 102 THR A N 1
ATOM 716 C CA . THR A 1 102 ? -4.189 2.472 15.002 1.00 88.56 102 THR A CA 1
ATOM 717 C C . THR A 1 102 ? -4.354 2.356 13.492 1.00 88.56 102 THR A C 1
ATOM 719 O O . THR A 1 102 ? -3.677 3.049 12.743 1.00 88.56 102 THR A O 1
ATOM 722 N N . GLY A 1 103 ? -5.275 1.507 13.040 1.00 89.81 103 GLY A N 1
ATOM 723 C CA . GLY A 1 103 ? -5.479 1.227 11.628 1.00 89.81 103 GLY A CA 1
ATOM 724 C C . GLY A 1 103 ? -4.613 0.065 11.153 1.00 89.81 103 GLY A C 1
ATOM 725 O O . GLY A 1 103 ? -3.786 -0.475 11.885 1.00 89.81 103 GLY A O 1
ATOM 726 N N . ILE A 1 104 ? -4.830 -0.322 9.898 1.00 87.44 104 ILE A N 1
ATOM 727 C CA . ILE A 1 104 ? -4.111 -1.410 9.234 1.00 87.44 104 ILE A CA 1
ATOM 728 C C . ILE A 1 104 ? -3.118 -0.773 8.273 1.00 87.44 104 ILE A C 1
ATOM 730 O O . ILE A 1 104 ? -3.516 -0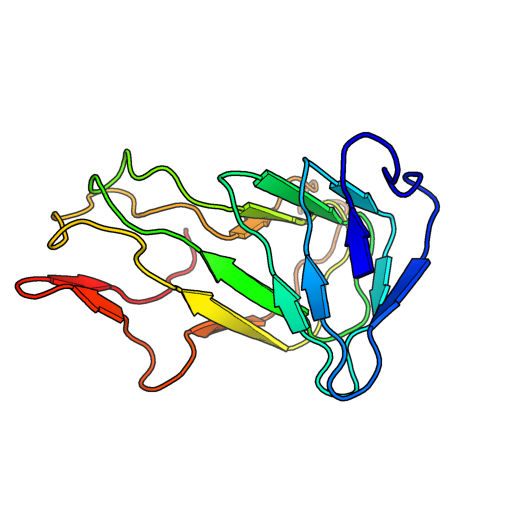.066 7.344 1.00 87.44 104 ILE A O 1
ATOM 734 N N . LYS A 1 105 ? -1.824 -1.010 8.488 1.00 88.19 105 LYS A N 1
ATOM 735 C CA . LYS A 1 105 ? -0.784 -0.445 7.628 1.00 88.19 105 LYS A CA 1
ATOM 736 C C . LYS A 1 105 ? -0.799 -1.141 6.264 1.00 88.19 105 LYS A C 1
ATOM 738 O O . LYS A 1 105 ? -0.621 -2.351 6.175 1.00 88.19 105 LYS A O 1
ATOM 743 N N . VAL A 1 106 ? -1.005 -0.364 5.204 1.00 86.38 106 VAL A N 1
ATOM 744 C CA . VAL A 1 106 ? -1.019 -0.843 3.804 1.00 86.38 106 VAL A CA 1
ATOM 745 C C . VAL A 1 106 ? -0.014 -0.102 2.918 1.00 86.38 106 VAL A C 1
ATOM 747 O O . VAL A 1 106 ? 0.437 -0.625 1.900 1.00 86.38 106 VAL A O 1
ATOM 750 N N . VAL A 1 107 ? 0.370 1.108 3.327 1.00 87.50 107 VAL A N 1
ATOM 751 C CA . VAL A 1 107 ? 1.417 1.920 2.707 1.00 87.50 107 VAL A CA 1
ATOM 752 C C . VAL A 1 107 ? 2.346 2.399 3.815 1.00 87.50 107 VAL A C 1
ATOM 754 O O . VAL A 1 107 ? 1.874 2.858 4.854 1.00 87.50 107 VAL A O 1
ATOM 757 N N . ASP A 1 108 ? 3.651 2.290 3.592 1.00 89.06 108 ASP A N 1
ATOM 758 C CA . ASP A 1 108 ? 4.679 2.763 4.514 1.00 89.06 108 ASP A CA 1
ATOM 759 C C . ASP A 1 108 ? 5.720 3.616 3.794 1.00 89.06 108 ASP A C 1
ATOM 761 O O . ASP A 1 108 ? 6.056 3.359 2.635 1.00 89.06 108 ASP A O 1
ATOM 765 N N . PHE A 1 109 ? 6.285 4.588 4.505 1.00 86.62 109 PHE A N 1
ATOM 766 C CA . PHE A 1 109 ? 7.413 5.386 4.032 1.00 86.62 109 PHE A CA 1
ATOM 767 C C . PHE A 1 109 ? 8.626 5.095 4.909 1.00 86.62 109 PHE A C 1
ATOM 769 O O . PHE A 1 109 ? 8.745 5.597 6.021 1.00 86.62 109 PHE A O 1
ATOM 776 N N . ALA A 1 110 ? 9.534 4.266 4.398 1.00 87.50 110 ALA A N 1
ATOM 777 C CA . ALA A 1 110 ? 10.766 3.902 5.091 1.00 87.50 110 ALA A CA 1
ATOM 778 C C . ALA A 1 110 ? 11.880 4.952 4.920 1.00 87.50 110 ALA A C 1
ATOM 780 O O . ALA A 1 110 ? 12.859 4.936 5.668 1.00 87.50 110 ALA A O 1
ATOM 781 N N . ALA A 1 111 ? 11.751 5.844 3.933 1.00 81.69 111 ALA A N 1
ATOM 782 C CA . ALA A 1 111 ? 12.736 6.885 3.666 1.00 81.69 111 ALA A CA 1
ATOM 783 C C . ALA A 1 111 ? 12.747 7.982 4.742 1.00 81.69 111 ALA A C 1
ATOM 785 O O . ALA A 1 111 ? 11.706 8.389 5.250 1.00 81.69 111 ALA A O 1
ATOM 786 N N . ASP A 1 112 ? 13.940 8.514 5.027 1.00 85.19 112 ASP A N 1
ATOM 787 C CA . ASP A 1 112 ? 14.120 9.676 5.902 1.00 85.19 112 ASP A CA 1
ATOM 788 C C . ASP A 1 112 ? 13.446 10.920 5.279 1.00 85.19 112 ASP A C 1
ATOM 790 O O . ASP A 1 112 ? 13.908 11.398 4.233 1.00 85.19 112 ASP A O 1
ATOM 794 N N . PRO A 1 113 ? 12.398 11.490 5.909 1.00 83.44 113 PRO A N 1
ATOM 795 C CA . PRO A 1 113 ? 11.656 12.619 5.348 1.00 83.44 113 PRO A CA 1
ATOM 796 C C . PRO A 1 113 ? 12.478 13.917 5.298 1.00 83.44 113 PRO A C 1
ATOM 798 O O . PRO A 1 113 ? 12.054 14.894 4.685 1.00 83.44 113 PRO A O 1
ATOM 801 N N . THR A 1 114 ? 13.660 13.963 5.925 1.00 88.56 114 THR A N 1
ATOM 802 C CA . THR A 1 114 ? 14.589 15.099 5.808 1.00 88.56 114 THR A CA 1
ATOM 803 C C . THR A 1 114 ? 15.465 15.029 4.555 1.00 88.56 114 THR A C 1
ATOM 805 O O . THR A 1 114 ? 16.031 16.044 4.144 1.00 88.56 114 THR A O 1
ATOM 808 N N . GLN A 1 115 ? 15.571 13.846 3.942 1.00 85.19 115 GLN A N 1
ATOM 809 C CA . GLN A 1 115 ? 16.398 13.585 2.761 1.00 85.19 115 GLN A CA 1
ATOM 810 C C . GLN A 1 115 ? 15.565 13.362 1.500 1.00 85.19 115 GLN A C 1
ATOM 812 O O . GLN A 1 115 ? 16.034 13.657 0.400 1.00 85.19 115 GLN A O 1
ATOM 817 N N . PHE A 1 116 ? 14.341 12.860 1.658 1.00 80.56 116 PHE A N 1
ATOM 818 C CA . PHE A 1 116 ? 13.474 12.467 0.558 1.00 80.56 116 PHE A CA 1
ATOM 819 C C . PHE A 1 116 ? 12.126 13.178 0.619 1.00 80.56 116 PHE A C 1
ATOM 821 O O . PHE A 1 116 ? 11.580 13.451 1.685 1.00 80.56 116 PHE A O 1
ATOM 828 N N . GLN A 1 117 ? 11.593 13.481 -0.559 1.00 81.38 117 GLN A N 1
ATOM 829 C CA . GLN A 1 117 ? 10.302 14.127 -0.732 1.00 81.38 117 GLN A CA 1
ATOM 830 C C . GLN A 1 117 ? 9.196 13.082 -0.843 1.00 81.38 117 GLN A C 1
ATOM 832 O O . GLN A 1 117 ? 9.248 12.218 -1.718 1.00 81.38 117 GLN A O 1
ATOM 837 N N . ASN A 1 118 ? 8.184 13.194 0.016 1.00 79.81 118 ASN A N 1
ATOM 838 C CA . ASN A 1 118 ? 6.968 12.403 -0.076 1.00 79.81 118 ASN A CA 1
ATOM 839 C C . ASN A 1 118 ? 5.816 13.272 -0.592 1.00 79.81 118 ASN A C 1
ATOM 841 O O . ASN A 1 118 ? 5.164 13.980 0.173 1.00 79.81 118 ASN A O 1
ATOM 845 N N . ASN A 1 119 ? 5.605 13.261 -1.906 1.00 80.69 119 ASN A N 1
ATOM 846 C CA . ASN A 1 119 ? 4.541 14.012 -2.575 1.00 80.69 119 ASN A CA 1
ATOM 847 C C . ASN A 1 119 ? 3.518 13.094 -3.256 1.00 80.69 119 ASN A C 1
ATOM 849 O O . ASN A 1 119 ? 2.650 13.580 -3.987 1.00 80.69 119 ASN A O 1
ATOM 853 N N . ALA A 1 120 ? 3.614 11.780 -3.048 1.00 78.62 120 ALA A N 1
ATOM 854 C CA . ALA A 1 120 ? 2.603 10.847 -3.514 1.00 78.62 120 ALA A CA 1
ATOM 855 C C . ALA A 1 120 ? 1.275 11.066 -2.771 1.00 78.62 120 ALA A C 1
ATOM 857 O O . ALA A 1 120 ? 1.236 11.497 -1.621 1.00 78.62 120 ALA A O 1
ATOM 858 N N . GLN A 1 121 ? 0.171 10.795 -3.453 1.00 83.81 121 GLN A N 1
ATOM 859 C CA . GLN A 1 121 ? -1.186 10.915 -2.934 1.00 83.81 121 GLN A CA 1
ATOM 860 C C . GLN A 1 121 ? -1.887 9.578 -3.103 1.00 83.81 121 GLN A C 1
ATOM 862 O O . GLN A 1 121 ? -1.833 8.992 -4.181 1.00 83.81 121 GLN A O 1
ATOM 867 N N . PHE A 1 122 ? -2.569 9.105 -2.067 1.00 85.00 122 PHE A N 1
ATOM 868 C CA . PHE A 1 122 ? -3.225 7.803 -2.080 1.00 85.00 122 PHE A CA 1
ATOM 869 C C . PHE A 1 122 ? -4.727 7.982 -1.935 1.00 85.00 122 PHE A C 1
ATOM 871 O O . PHE A 1 122 ? -5.203 8.807 -1.160 1.00 85.00 122 PHE A O 1
ATOM 878 N N . SER A 1 123 ? -5.479 7.202 -2.696 1.00 86.50 123 SER A N 1
ATOM 879 C CA . SER A 1 123 ? -6.935 7.161 -2.608 1.00 86.50 123 SER A CA 1
ATOM 880 C C . SER A 1 123 ? -7.397 5.719 -2.607 1.00 86.50 123 SER A C 1
ATOM 882 O O . SER A 1 123 ? -6.807 4.883 -3.285 1.00 86.50 123 SER A O 1
ATOM 884 N N . LEU A 1 124 ? -8.440 5.418 -1.842 1.00 87.62 124 LEU A N 1
ATOM 885 C CA . LEU A 1 124 ? -9.044 4.096 -1.860 1.00 87.62 124 LEU A CA 1
ATOM 886 C C . LEU A 1 124 ? -9.958 3.965 -3.085 1.00 87.62 124 LEU A C 1
ATOM 888 O O . LEU A 1 124 ? -10.711 4.887 -3.405 1.00 87.62 124 LEU A O 1
ATOM 892 N N . ALA A 1 125 ? -9.898 2.823 -3.762 1.00 83.81 125 ALA A N 1
ATOM 893 C CA . ALA A 1 125 ? -10.714 2.538 -4.930 1.00 83.81 125 ALA A CA 1
ATOM 894 C C . ALA A 1 125 ? -12.220 2.535 -4.611 1.00 83.81 125 ALA A C 1
ATOM 896 O O . ALA A 1 125 ? -12.654 2.363 -3.469 1.00 83.81 125 ALA A O 1
ATOM 897 N N . GLY A 1 126 ? -13.038 2.683 -5.655 1.00 84.12 126 GLY A N 1
ATOM 898 C CA . GLY A 1 126 ? -14.492 2.650 -5.531 1.00 84.12 126 GLY A CA 1
ATOM 899 C C . GLY A 1 126 ? -15.044 3.897 -4.838 1.00 84.12 126 GLY A C 1
ATOM 900 O O . GLY A 1 126 ? -14.789 5.018 -5.268 1.00 84.12 126 GLY A O 1
ATOM 901 N N . SER A 1 127 ? -15.845 3.699 -3.793 1.00 86.38 127 SER A N 1
ATOM 902 C CA . SER A 1 127 ? -16.530 4.767 -3.051 1.00 86.38 127 SER A CA 1
ATOM 903 C C . SER A 1 127 ? -15.682 5.413 -1.950 1.00 86.38 127 SER A C 1
ATOM 905 O O . SER A 1 127 ? -16.211 6.203 -1.171 1.00 86.38 127 SER A O 1
ATOM 907 N N . G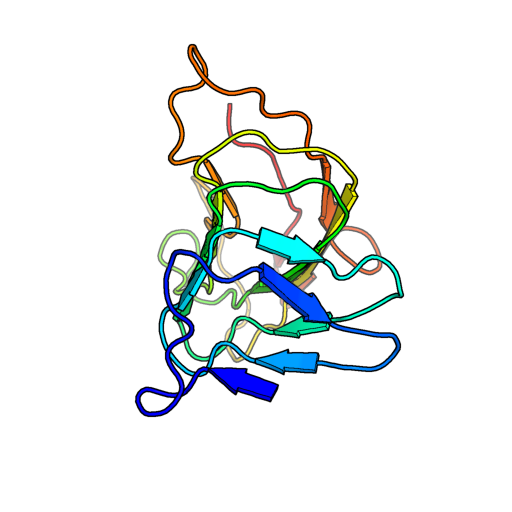LY A 1 128 ? -14.390 5.082 -1.860 1.00 88.94 128 GLY A N 1
ATOM 908 C CA . GLY A 1 128 ? -13.489 5.613 -0.833 1.00 88.94 128 GLY A CA 1
ATOM 909 C C . GLY A 1 128 ? -13.548 4.877 0.509 1.00 88.94 128 GLY A C 1
ATOM 910 O O . GLY A 1 128 ? -12.908 5.312 1.464 1.00 88.94 128 GLY A O 1
ATOM 911 N N . TYR A 1 129 ? -14.288 3.767 0.588 1.00 90.38 129 TYR A N 1
ATOM 912 C CA . TYR A 1 129 ? -14.324 2.893 1.759 1.00 90.38 129 TYR A CA 1
ATOM 913 C C . TYR A 1 129 ? -14.430 1.414 1.358 1.00 90.38 129 TYR A C 1
ATOM 915 O O . TYR A 1 129 ? -14.922 1.088 0.276 1.00 90.38 129 TYR A O 1
ATOM 923 N N . VAL A 1 130 ? -13.983 0.527 2.244 1.00 86.31 130 VAL A N 1
ATOM 924 C CA . VAL A 1 130 ? -14.158 -0.927 2.146 1.00 86.31 130 VAL A CA 1
ATOM 925 C C . VAL A 1 130 ? -15.210 -1.336 3.167 1.00 86.31 130 VAL A C 1
ATOM 927 O O . VAL A 1 130 ? -15.000 -1.165 4.368 1.00 86.31 130 VAL A O 1
ATOM 930 N N . ASN A 1 131 ? -16.337 -1.873 2.695 1.00 88.00 131 ASN A N 1
ATOM 931 C CA . ASN A 1 131 ? -17.359 -2.435 3.573 1.00 88.00 131 ASN A CA 1
ATOM 932 C C . ASN A 1 131 ? -16.999 -3.871 3.947 1.00 88.00 131 ASN A C 1
ATOM 934 O O . ASN A 1 131 ? -16.889 -4.735 3.079 1.00 88.00 131 ASN A O 1
ATOM 938 N N . MET A 1 132 ? -16.895 -4.123 5.244 1.00 85.94 132 MET A N 1
ATOM 939 C CA . MET A 1 132 ? -16.667 -5.442 5.816 1.00 85.94 132 MET A CA 1
ATOM 940 C C . MET A 1 132 ? -17.825 -5.801 6.740 1.00 8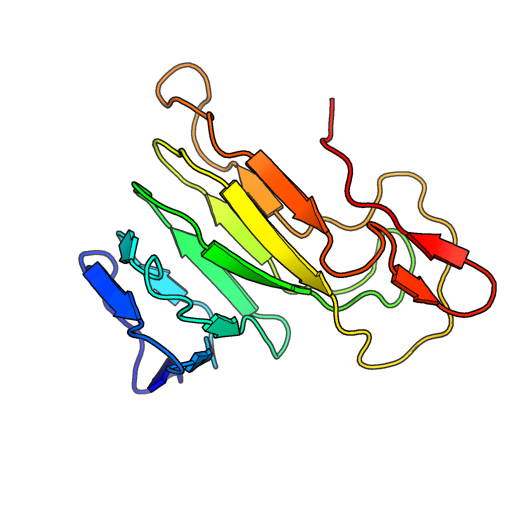5.94 132 MET A C 1
ATOM 942 O O . MET A 1 132 ? -17.637 -6.077 7.912 1.00 85.94 132 MET A O 1
ATOM 946 N N . GLY A 1 133 ? -19.063 -5.756 6.251 1.00 84.75 133 GLY A N 1
ATOM 947 C CA . GLY A 1 133 ? -20.226 -6.077 7.076 1.00 84.75 133 GLY A CA 1
ATOM 948 C C . GLY A 1 133 ? -20.541 -4.977 8.091 1.00 84.75 133 GLY A C 1
ATOM 949 O O . GLY A 1 133 ? -21.160 -3.979 7.731 1.00 84.75 133 GLY A O 1
ATOM 950 N N . ALA A 1 134 ? -20.178 -5.174 9.361 1.00 87.25 134 ALA A N 1
ATOM 951 C CA . ALA A 1 134 ? -20.503 -4.228 10.437 1.00 87.25 134 ALA A CA 1
ATOM 952 C C . ALA A 1 134 ? -19.565 -3.008 10.492 1.00 87.25 134 ALA A C 1
ATOM 954 O O . ALA A 1 134 ? -19.873 -2.040 11.189 1.00 87.25 134 ALA A O 1
ATOM 955 N N . TYR A 1 135 ? -18.442 -3.061 9.773 1.00 88.44 135 TYR A N 1
ATOM 956 C CA . TYR A 1 135 ? -17.395 -2.045 9.798 1.00 88.44 135 TYR A CA 1
ATOM 957 C C . TYR A 1 135 ? -17.108 -1.524 8.390 1.00 88.44 135 TYR A C 1
ATOM 959 O O . TYR A 1 135 ? -17.015 -2.302 7.439 1.00 88.44 135 TYR A O 1
ATOM 967 N N . ASP A 1 136 ? -16.929 -0.209 8.286 1.00 91.00 136 ASP A N 1
ATOM 968 C CA . ASP A 1 136 ? -16.408 0.460 7.098 1.00 91.00 136 ASP A CA 1
ATOM 969 C C . ASP A 1 136 ? -14.984 0.940 7.385 1.00 91.00 136 ASP A C 1
ATOM 971 O O . ASP A 1 136 ? -14.729 1.556 8.422 1.00 91.00 136 ASP A O 1
ATOM 975 N N . TYR A 1 137 ? -14.069 0.685 6.453 1.00 89.56 137 TYR A N 1
ATOM 976 C CA . TYR A 1 137 ? -12.688 1.159 6.525 1.00 89.56 137 TYR A CA 1
ATOM 977 C C . TYR A 1 137 ? -12.430 2.217 5.469 1.00 89.56 137 TYR A C 1
ATOM 979 O O . TYR A 1 137 ? -12.774 2.031 4.305 1.00 89.56 137 TYR A O 1
ATOM 987 N N . THR A 1 138 ? -11.761 3.295 5.856 1.00 92.81 138 THR A N 1
ATOM 988 C CA . THR A 1 138 ? -11.264 4.329 4.944 1.00 92.81 138 THR A CA 1
ATOM 989 C C . THR A 1 138 ? -9.745 4.336 4.958 1.00 92.81 138 THR A C 1
ATOM 991 O O . THR A 1 138 ? -9.137 4.043 5.986 1.00 92.81 138 THR A O 1
ATOM 994 N N . LEU A 1 139 ? -9.125 4.723 3.843 1.00 90.88 139 LEU A N 1
ATOM 995 C CA . LEU A 1 139 ? -7.692 4.997 3.830 1.00 90.88 139 LEU A CA 1
ATOM 996 C C . LEU A 1 139 ? -7.428 6.344 4.509 1.00 90.88 139 LEU A C 1
ATOM 998 O O . LEU A 1 139 ? -8.047 7.346 4.148 1.00 90.88 139 LEU A O 1
ATOM 1002 N N . VAL A 1 140 ? -6.520 6.356 5.479 1.00 91.75 140 VAL A N 1
ATOM 1003 C CA . VAL A 1 140 ? -6.111 7.555 6.218 1.00 91.75 140 VAL A CA 1
ATOM 1004 C C . VAL A 1 140 ? -4.590 7.632 6.274 1.00 91.75 140 VAL A C 1
ATOM 1006 O O . VAL A 1 140 ? -3.917 6.604 6.317 1.00 91.75 140 VAL A O 1
ATOM 1009 N N . GLU A 1 141 ? -4.065 8.852 6.246 1.00 88.88 141 GLU A N 1
ATOM 1010 C CA . GLU A 1 141 ? -2.659 9.127 6.538 1.00 88.88 141 GLU A CA 1
ATOM 1011 C C . GLU A 1 141 ? -2.460 9.128 8.061 1.00 88.88 141 GLU A C 1
ATOM 1013 O O . GLU A 1 141 ? -3.268 9.712 8.791 1.00 88.88 141 GLU A O 1
ATOM 1018 N N . ASP A 1 142 ? -1.421 8.436 8.529 1.00 83.25 142 ASP A N 1
ATOM 1019 C CA . ASP A 1 142 ? -1.003 8.469 9.934 1.00 83.25 142 ASP A CA 1
ATOM 1020 C C . ASP A 1 142 ? -0.297 9.809 10.220 1.00 83.25 142 ASP A C 1
ATOM 1022 O O . ASP A 1 142 ? 0.480 10.270 9.382 1.00 83.25 142 ASP A O 1
ATOM 1026 N N . ASN A 1 143 ? -0.593 10.455 11.356 1.00 62.34 143 ASN A N 1
ATOM 1027 C CA . ASN A 1 143 ? -0.064 11.791 11.704 1.00 62.34 143 ASN A CA 1
ATOM 1028 C C . ASN 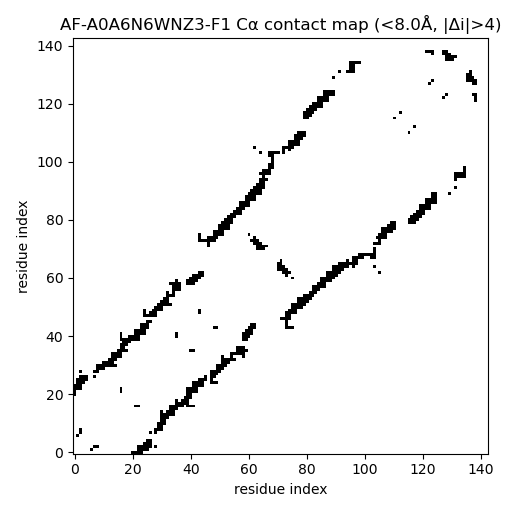A 1 143 ? 1.153 11.729 12.628 1.00 62.34 143 ASN A C 1
ATOM 1030 O O . ASN A 1 143 ? 1.094 10.992 13.637 1.00 62.34 143 ASN A O 1
#

pLDDT: mean 77.99, std 11.48, range [38.69, 92.81]

InterPro domains:
  IPR006315 Outer membrane autotransporter barrel domain [TIGR01414] (52-142)
  IPR011050 Pectin lyase fold/virulence factor [SSF51126] (14-143)
  IPR012332 Autotransporter, pectate lyase C-like domain superfamily [G3DSA:2.160.20.20] (2-143)
  IPR043990 Autochaperone domain type 1 [PF18883] (52-139)
  IPR050909 Bacterial Autotransporter Virulence Factors [PTHR12338] (40-143)

Solvent-accessible surface area (backbone atoms only — not comparable to full-atom values): 7662 Å² total; per-residue (Å²): 89,65,25,31,88,92,44,62,60,54,50,90,37,74,45,78,32,48,64,83,32,50,40,32,32,70,32,66,39,43,32,27,29,56,47,20,79,55,65,15,38,41,41,40,46,94,68,21,42,43,37,33,45,39,39,91,42,31,49,36,41,33,28,32,56,46,52,25,50,74,25,74,35,9,32,44,34,38,43,37,42,35,36,46,55,26,44,35,40,69,52,67,87,56,70,54,50,54,84,54,90,84,47,63,72,45,70,46,72,76,38,58,73,92,83,29,51,81,58,51,42,79,43,41,43,88,87,43,51,49,80,27,83,89,36,76,44,65,80,76,85,86,132

Mean predicted aligned error: 7.07 Å